Protein AF-A0A349X2A4-F1 (afdb_monomer_lite)

Secondary structure (DSSP, 8-state):
-----------------S-SSTTS-S----PPPSSS--THHHHHHHHHHHHHHHHHHHHHHHHHTS--HHHHHH-S-HHHHHHHHHHHHHHHHHHHHHHHHHHHTTPPPPHHHHHHHHHHHHHHHHHHHHHHH-TTTT-TTSHHHHHHHHHHHHHHHHHHHHHHHHHHHHHH--

Sequence (174 aa):
MMFAGQAQTNQHYTKKSTTMEATNLYLQYTPASLSEISLSWLLVTAAGVMLFSLFEAWLATLIIYGKVSFLRKIFRVPHNLIRSHVDYLIMTVLLCVSYFLCLHLAIEIPKWLIVTLCFGVIYNPFGFFIKAINPDAGSAETVFGRVMVCLSFVPTTVGFGYVMVAVLAKLLNA

Structure (mmCIF, N/CA/C/O backbone):
data_AF-A0A349X2A4-F1
#
_entry.id   AF-A0A349X2A4-F1
#
loop_
_atom_site.group_PDB
_atom_site.id
_atom_site.type_symbol
_atom_site.label_atom_id
_atom_site.label_alt_id
_atom_site.label_comp_id
_atom_site.label_asym_id
_atom_site.label_entity_id
_atom_site.label_seq_id
_atom_site.pdbx_PDB_ins_code
_atom_site.Cartn_x
_atom_site.Cartn_y
_atom_site.Cartn_z
_atom_site.occupancy
_atom_site.B_iso_or_equiv
_atom_site.auth_seq_id
_atom_site.auth_comp_id
_atom_site.auth_asym_id
_atom_site.auth_atom_id
_atom_site.pdbx_PDB_model_num
ATOM 1 N N . MET A 1 1 ? -21.689 40.759 78.200 1.00 36.25 1 MET A N 1
ATOM 2 C CA . MET A 1 1 ? -20.939 41.645 77.282 1.00 36.25 1 MET A CA 1
ATOM 3 C C . MET A 1 1 ? -19.728 40.856 76.797 1.00 36.25 1 MET A C 1
ATOM 5 O O . MET A 1 1 ? -18.999 40.375 77.644 1.00 36.25 1 MET A O 1
ATOM 9 N N . MET A 1 2 ? -19.692 40.433 75.523 1.00 29.56 2 MET A N 1
ATOM 10 C CA . MET A 1 2 ? -19.011 41.172 74.432 1.00 29.56 2 MET A CA 1
ATOM 11 C C . MET A 1 2 ? -17.479 41.183 74.665 1.00 29.56 2 MET A C 1
ATOM 13 O O . MET A 1 2 ? -17.064 41.710 75.682 1.00 29.56 2 MET A O 1
ATOM 17 N N . PHE A 1 3 ? -16.571 40.632 73.849 1.00 34.06 3 PHE A N 1
ATOM 18 C CA . PHE A 1 3 ? -16.582 40.212 72.442 1.00 34.06 3 PHE A CA 1
ATOM 19 C C . PHE A 1 3 ? -15.503 39.140 72.177 1.00 34.06 3 PHE A C 1
ATOM 21 O O . PHE A 1 3 ? -14.390 39.229 72.687 1.00 34.06 3 PHE A O 1
ATOM 28 N N . ALA A 1 4 ? -15.835 38.180 71.309 1.00 34.88 4 ALA A N 1
ATOM 29 C CA . ALA A 1 4 ? -14.887 37.420 70.498 1.00 34.88 4 ALA A CA 1
ATOM 30 C C . ALA A 1 4 ? -14.455 38.263 69.281 1.00 34.88 4 ALA A C 1
ATOM 32 O O . ALA A 1 4 ? -15.253 39.049 68.772 1.00 34.88 4 ALA A O 1
ATOM 33 N N . GLY A 1 5 ? -13.230 38.075 68.783 1.00 33.12 5 GLY A N 1
ATOM 34 C CA . GLY A 1 5 ? -12.758 38.735 67.563 1.00 33.12 5 GLY A CA 1
ATOM 35 C C . GLY A 1 5 ? -11.377 38.248 67.144 1.00 33.12 5 GLY A C 1
ATOM 36 O O . GLY A 1 5 ? -10.375 38.888 67.439 1.00 33.12 5 GLY A O 1
ATOM 37 N N . GLN A 1 6 ? -11.347 37.075 66.510 1.00 34.28 6 GLN A N 1
ATOM 38 C CA . GLN A 1 6 ? -10.170 36.436 65.924 1.00 34.28 6 GLN A CA 1
ATOM 39 C C . GLN A 1 6 ? -9.646 37.190 64.692 1.00 34.28 6 GLN A C 1
ATOM 41 O O . GLN A 1 6 ? -10.371 37.924 64.024 1.00 34.28 6 GLN A O 1
ATOM 46 N N . ALA A 1 7 ? -8.361 36.961 64.423 1.00 36.00 7 ALA A N 1
ATOM 47 C CA . ALA A 1 7 ? -7.547 37.567 63.384 1.00 36.00 7 ALA A CA 1
ATOM 48 C C . ALA A 1 7 ? -8.155 37.491 61.973 1.00 36.00 7 ALA A C 1
ATOM 50 O O . ALA A 1 7 ? -8.736 36.485 61.566 1.00 36.00 7 ALA A O 1
ATOM 51 N N . GLN A 1 8 ? -7.931 38.565 61.215 1.00 33.44 8 GLN A N 1
ATOM 52 C CA . GLN A 1 8 ? -8.222 38.696 59.793 1.00 33.44 8 GLN A CA 1
ATOM 53 C C . GLN A 1 8 ? -7.554 37.571 58.987 1.00 33.44 8 GLN A C 1
ATOM 55 O O . GLN A 1 8 ? -6.335 37.529 58.829 1.00 33.44 8 GLN A O 1
ATOM 60 N N . THR A 1 9 ? -8.363 36.667 58.441 1.00 32.84 9 THR A N 1
ATOM 61 C CA . THR A 1 9 ? -7.946 35.714 57.410 1.00 32.84 9 THR A CA 1
ATOM 62 C C . THR A 1 9 ? -7.908 36.411 56.054 1.00 32.84 9 THR A C 1
ATOM 64 O O . THR A 1 9 ? -8.943 36.836 55.538 1.00 32.84 9 THR A O 1
ATOM 67 N N . ASN A 1 10 ? -6.712 36.500 55.470 1.00 34.28 10 ASN A N 1
ATOM 68 C CA . ASN A 1 10 ? -6.500 36.915 54.088 1.00 34.28 10 ASN A CA 1
ATOM 69 C C . ASN A 1 10 ? -7.278 35.999 53.130 1.00 34.28 10 ASN A C 1
ATOM 71 O O . ASN A 1 10 ? -7.015 34.799 53.039 1.00 34.28 10 ASN A O 1
ATOM 75 N N . GLN A 1 11 ? -8.227 36.582 52.399 1.00 33.44 11 GLN A N 1
ATOM 76 C CA . GLN A 1 11 ? -8.902 35.948 51.273 1.00 33.44 11 GLN A CA 1
ATOM 77 C C . GLN A 1 11 ? -7.909 35.745 50.122 1.00 33.44 11 GLN A C 1
ATOM 79 O O . GLN A 1 11 ? -7.678 36.648 49.322 1.00 33.44 11 GLN A O 1
ATOM 84 N N . HIS A 1 12 ? -7.364 34.537 49.983 1.00 32.19 12 HIS A N 1
ATOM 85 C CA . HIS A 1 12 ? -6.877 34.078 48.687 1.00 32.19 12 HIS A CA 1
ATOM 86 C C . HIS A 1 12 ? -8.066 33.532 47.895 1.00 32.19 12 HIS A C 1
ATOM 88 O O . HIS A 1 12 ? -8.500 32.396 48.083 1.00 32.19 12 HIS A O 1
ATOM 94 N N . TYR A 1 13 ? -8.595 34.370 47.000 1.00 33.56 13 TYR A N 1
ATOM 95 C CA . TYR A 1 13 ? -9.463 33.948 45.906 1.00 33.56 13 TYR A CA 1
ATOM 96 C C . TYR A 1 13 ? -8.751 32.844 45.114 1.00 33.56 13 TYR A C 1
ATOM 98 O O . TYR A 1 13 ? -7.861 33.106 44.303 1.00 33.56 13 TYR A O 1
ATOM 106 N N . THR A 1 14 ? -9.138 31.590 45.340 1.00 32.88 14 THR A N 1
ATOM 107 C CA . THR A 1 14 ? -8.787 30.490 44.445 1.00 32.88 14 THR A CA 1
ATOM 108 C C . THR A 1 14 ? -9.625 30.660 43.189 1.00 32.88 14 THR A C 1
ATOM 110 O O . THR A 1 14 ? -10.779 30.247 43.102 1.00 32.88 14 THR A O 1
ATOM 113 N N . LYS A 1 15 ? -9.025 31.310 42.191 1.00 37.72 15 LYS A N 1
ATOM 114 C CA . LYS A 1 15 ? -9.477 31.253 40.806 1.00 37.72 15 LYS A CA 1
ATOM 115 C C . LYS A 1 15 ? -9.401 29.780 40.389 1.00 37.72 15 LYS A C 1
ATOM 117 O O . LYS A 1 15 ? -8.351 29.308 39.961 1.00 37.72 15 LYS A O 1
ATOM 122 N N . LYS A 1 16 ? -10.497 29.033 40.555 1.00 45.28 16 LYS A N 1
ATOM 123 C CA . LYS A 1 16 ? -10.678 27.694 39.979 1.00 45.28 16 LYS A CA 1
ATOM 124 C C . LYS A 1 16 ? -10.868 27.888 38.471 1.00 45.28 16 LYS A C 1
ATOM 126 O O . LYS A 1 16 ? -11.968 27.826 37.941 1.00 45.28 16 LYS A O 1
ATOM 131 N N . SER A 1 17 ? -9.780 28.282 37.815 1.00 38.88 17 SER A N 1
ATOM 132 C CA . SER A 1 17 ? -9.704 28.543 36.387 1.00 38.88 17 SER A CA 1
ATOM 133 C C . SER A 1 17 ? -9.599 27.201 35.689 1.00 38.88 17 SER A C 1
ATOM 135 O O . SER A 1 17 ? -8.515 26.647 35.599 1.00 38.88 17 SER A O 1
ATOM 137 N N . THR A 1 18 ? -10.745 26.667 35.288 1.00 48.00 18 THR A N 1
ATOM 138 C CA . THR A 1 18 ? -11.029 26.032 33.993 1.00 48.00 18 THR A CA 1
ATOM 139 C C . THR A 1 18 ? -9.815 25.755 33.083 1.00 48.00 18 THR A C 1
ATOM 141 O O . THR A 1 18 ? -9.692 26.322 32.004 1.00 48.00 18 THR A O 1
ATOM 144 N N . THR A 1 19 ? -8.892 24.894 33.508 1.00 41.00 19 THR A N 1
ATOM 145 C CA . THR A 1 19 ? -7.767 24.408 32.684 1.00 41.00 19 THR A CA 1
ATOM 146 C C . THR A 1 19 ? -7.667 22.883 32.667 1.00 41.00 19 THR A C 1
ATOM 148 O O . THR A 1 19 ? -6.723 22.345 32.103 1.00 41.00 19 THR A O 1
ATOM 151 N N . MET A 1 20 ? -8.646 22.165 33.233 1.00 44.94 20 MET A N 1
ATOM 152 C CA . MET A 1 20 ? -8.630 20.695 33.319 1.00 44.94 20 MET A CA 1
ATOM 153 C C . MET A 1 20 ? -9.400 19.960 32.209 1.00 44.94 20 MET A C 1
ATOM 155 O O . MET A 1 20 ? -9.530 18.744 32.282 1.00 44.94 20 MET A O 1
ATOM 159 N N . GLU A 1 21 ? -9.876 20.644 31.164 1.00 45.34 21 GLU A N 1
ATOM 160 C CA . GLU A 1 21 ? -10.599 19.983 30.057 1.00 45.34 21 GLU A CA 1
ATOM 161 C C . GLU A 1 21 ? -9.870 20.035 28.707 1.00 45.34 21 GLU A C 1
ATOM 163 O O . GLU A 1 21 ? -10.146 19.226 27.828 1.00 45.34 21 GLU A O 1
ATOM 168 N N . ALA A 1 22 ? -8.860 20.897 28.545 1.00 42.19 22 ALA A N 1
ATOM 169 C CA . ALA A 1 22 ? -8.105 20.994 27.290 1.00 42.19 22 ALA A CA 1
ATOM 170 C C . ALA A 1 22 ? -6.994 19.928 27.149 1.00 42.19 22 ALA A C 1
ATOM 172 O O . ALA A 1 22 ? -6.342 19.844 26.112 1.00 42.19 22 ALA A O 1
ATOM 173 N N . THR A 1 23 ? -6.757 19.113 28.184 1.00 44.22 23 THR A N 1
ATOM 174 C CA . THR A 1 23 ? -5.596 18.206 28.273 1.00 44.22 23 THR A CA 1
ATOM 175 C C . THR A 1 23 ? -5.915 16.745 27.931 1.00 44.22 23 THR A C 1
ATOM 177 O O . THR A 1 23 ? -5.005 15.932 27.867 1.00 44.22 23 THR A O 1
ATOM 180 N N . ASN A 1 24 ? -7.172 16.390 27.643 1.00 46.88 24 ASN A N 1
ATOM 181 C CA . ASN A 1 24 ? -7.553 15.009 27.2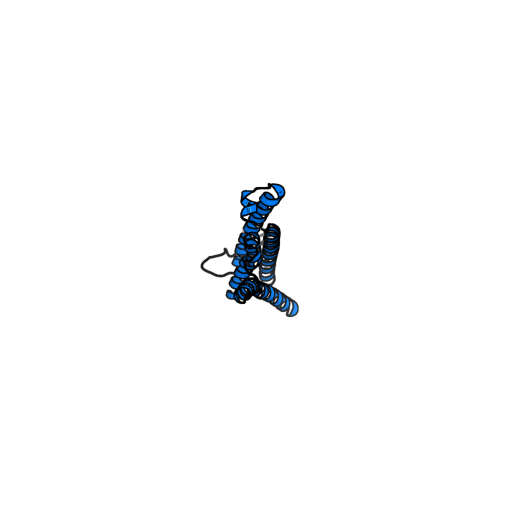86 1.00 46.88 24 ASN A CA 1
ATOM 182 C C . ASN A 1 24 ? -7.869 14.805 25.794 1.00 46.88 24 ASN A C 1
ATOM 184 O O . ASN A 1 24 ? -8.238 13.710 25.386 1.00 46.88 24 ASN A O 1
ATOM 188 N N . LEU A 1 25 ? -7.686 15.838 24.966 1.00 44.03 25 LEU A N 1
ATOM 189 C CA . LEU A 1 25 ? -7.789 15.756 23.502 1.00 44.03 25 LEU A CA 1
ATOM 190 C C . LEU A 1 25 ? -6.434 15.517 22.818 1.00 44.03 25 LEU A C 1
ATOM 192 O O . LEU A 1 25 ? -6.339 15.544 21.592 1.00 44.03 25 LEU A O 1
ATOM 196 N N . TYR A 1 26 ? -5.382 15.241 23.593 1.00 47.28 26 TYR A N 1
ATOM 197 C CA . TYR A 1 26 ? -4.197 14.604 23.040 1.00 47.28 26 TYR A CA 1
ATOM 198 C C . TYR A 1 26 ? -4.570 13.158 22.735 1.00 47.28 26 TYR A C 1
ATOM 200 O O . TYR A 1 26 ? -4.670 12.334 23.640 1.00 47.28 26 TYR A O 1
ATOM 208 N N . LEU A 1 27 ? -4.805 12.885 21.449 1.00 58.06 27 LEU A N 1
ATOM 209 C CA . LEU A 1 27 ? -4.592 11.589 20.811 1.00 58.06 27 LEU A CA 1
ATOM 210 C C . LEU A 1 27 ? -3.600 10.767 21.642 1.00 58.06 27 LEU A C 1
ATOM 212 O O . LEU A 1 27 ? -2.404 11.060 21.609 1.00 58.06 27 LEU A O 1
ATOM 216 N N . GLN A 1 28 ? -4.079 9.791 22.421 1.00 55.78 28 GLN A N 1
ATOM 217 C CA . GLN A 1 28 ? -3.194 8.852 23.100 1.00 55.78 28 GLN A CA 1
ATOM 218 C C . GLN A 1 28 ? -2.470 8.066 22.009 1.00 55.78 28 GLN A C 1
ATOM 220 O O . GLN A 1 28 ? -2.971 7.086 21.467 1.00 55.78 28 GLN A O 1
ATOM 225 N N . TYR A 1 29 ? -1.304 8.573 21.622 1.00 61.62 29 TYR A N 1
ATOM 226 C CA . TYR A 1 29 ? -0.436 7.950 20.649 1.00 61.62 29 TYR A CA 1
ATOM 227 C C . TYR A 1 29 ? 0.101 6.665 21.269 1.00 61.62 29 TYR A C 1
ATOM 229 O O . TYR A 1 29 ? 0.912 6.698 22.194 1.00 61.62 29 TYR A O 1
ATOM 237 N N . THR A 1 30 ? -0.368 5.524 20.771 1.00 66.81 30 THR A N 1
ATOM 238 C CA . THR A 1 30 ? 0.233 4.236 21.101 1.00 66.81 30 THR A CA 1
ATOM 239 C C . THR A 1 30 ? 1.374 3.988 20.115 1.00 66.81 30 THR A C 1
ATOM 241 O O . THR A 1 30 ? 1.102 3.819 18.917 1.00 66.81 30 THR A O 1
ATOM 244 N N . PRO A 1 31 ? 2.644 3.981 20.565 1.00 73.56 31 PRO A N 1
ATOM 245 C CA . PRO A 1 31 ? 3.756 3.662 19.684 1.00 73.56 31 PRO A CA 1
ATOM 246 C C . PRO A 1 31 ? 3.535 2.283 19.065 1.00 73.56 31 PRO A C 1
ATOM 248 O O . PRO A 1 31 ? 3.062 1.356 19.725 1.00 73.56 31 PRO A O 1
ATOM 251 N N . ALA A 1 32 ? 3.849 2.150 17.777 1.00 75.94 32 ALA A N 1
ATOM 252 C CA . ALA A 1 32 ? 3.772 0.856 17.122 1.00 75.94 32 ALA A CA 1
ATOM 253 C C . ALA A 1 32 ? 4.792 -0.093 17.766 1.00 75.94 32 ALA A C 1
ATOM 255 O O . ALA A 1 32 ? 5.986 0.203 17.801 1.00 75.94 32 ALA A O 1
ATOM 256 N N . SER A 1 33 ? 4.314 -1.230 18.266 1.00 79.75 33 SER A N 1
ATOM 257 C CA . SER A 1 33 ? 5.164 -2.337 18.692 1.00 79.75 33 SER A CA 1
ATOM 258 C C . SER A 1 33 ? 5.195 -3.405 17.605 1.00 79.75 33 SER A C 1
ATOM 260 O O . SER A 1 33 ? 4.191 -3.653 16.935 1.00 79.75 33 SER A O 1
ATOM 262 N N . LEU A 1 34 ? 6.337 -4.075 17.456 1.00 74.00 34 LEU A N 1
ATOM 263 C CA . LEU A 1 34 ? 6.448 -5.270 16.616 1.00 74.00 34 LEU A CA 1
ATOM 264 C C . LEU A 1 34 ? 5.798 -6.497 17.273 1.00 74.00 34 LEU A C 1
ATOM 266 O O . LEU A 1 34 ? 5.431 -7.436 16.573 1.00 74.00 34 LEU A O 1
ATOM 270 N N . SER A 1 35 ? 5.643 -6.495 18.601 1.00 79.50 35 SER A N 1
ATOM 271 C CA . SER A 1 35 ? 5.039 -7.605 19.348 1.00 79.50 35 SER A CA 1
ATOM 272 C C . SER A 1 35 ? 3.511 -7.590 19.323 1.00 79.50 35 SER A C 1
ATOM 274 O O . SER A 1 35 ? 2.883 -8.618 19.563 1.00 79.50 35 SER A O 1
ATOM 276 N N . GLU A 1 36 ? 2.902 -6.435 19.045 1.00 87.12 36 GLU A N 1
ATOM 277 C CA . GLU A 1 36 ? 1.459 -6.244 19.134 1.00 87.12 36 GLU A CA 1
ATOM 278 C C . GLU A 1 36 ? 0.918 -5.534 17.896 1.00 87.12 36 GLU A C 1
ATOM 280 O O . GLU A 1 36 ? 1.302 -4.411 17.571 1.00 87.12 36 GLU A O 1
ATOM 285 N N . ILE A 1 37 ? -0.023 -6.196 17.220 1.00 91.69 37 ILE A N 1
ATOM 286 C CA . ILE A 1 37 ? -0.739 -5.611 16.088 1.00 91.69 37 ILE A CA 1
ATOM 287 C C . ILE A 1 37 ? -1.707 -4.557 16.624 1.00 91.69 37 ILE A C 1
ATOM 289 O O . ILE A 1 37 ? -2.629 -4.879 17.383 1.00 91.69 37 ILE A O 1
ATOM 293 N N . SER A 1 38 ? -1.506 -3.316 16.188 1.00 92.88 38 SER A N 1
ATOM 294 C CA . SER A 1 38 ? -2.307 -2.150 16.558 1.00 92.88 38 SER A CA 1
ATOM 295 C C . SER A 1 38 ? -2.627 -1.289 15.337 1.00 92.88 38 SER A C 1
ATOM 297 O O . SER A 1 38 ? -2.034 -1.449 14.270 1.00 92.88 38 SER A O 1
ATOM 299 N N . LEU A 1 39 ? -3.553 -0.338 15.493 1.00 92.81 39 LEU A N 1
ATOM 300 C CA . LEU A 1 39 ? -3.942 0.582 14.420 1.00 92.81 39 LEU A CA 1
ATOM 301 C C . LEU A 1 39 ? -2.748 1.408 13.893 1.00 92.81 39 LEU A C 1
ATOM 303 O O . LEU A 1 39 ? -2.696 1.729 12.707 1.00 92.81 39 LEU A O 1
ATOM 307 N N . SER A 1 40 ? -1.740 1.675 14.734 1.00 93.38 40 SER A N 1
ATOM 308 C CA . SER A 1 40 ? -0.507 2.388 14.366 1.00 93.38 40 SER A CA 1
ATOM 309 C C . SER A 1 40 ? 0.300 1.691 13.260 1.00 93.38 40 SER A C 1
ATOM 311 O O . SER A 1 40 ? 1.075 2.354 12.570 1.00 93.38 40 SER A O 1
ATOM 313 N N . TRP A 1 41 ? 0.095 0.388 13.024 1.00 95.69 41 TRP A N 1
ATOM 314 C CA . TRP A 1 41 ? 0.696 -0.324 11.887 1.00 95.69 41 TRP A CA 1
ATOM 315 C C . TRP A 1 41 ? 0.291 0.279 10.537 1.00 95.69 41 TRP A C 1
ATOM 317 O O . TRP A 1 41 ? 1.096 0.264 9.603 1.00 95.69 41 TRP A O 1
ATOM 327 N N . LEU A 1 42 ? -0.910 0.864 10.435 1.00 96.31 42 LEU A N 1
ATOM 328 C CA . LEU A 1 42 ? -1.343 1.564 9.224 1.00 96.31 42 LEU A CA 1
ATOM 329 C C . LEU A 1 42 ? -0.446 2.777 8.944 1.00 96.31 42 LEU A C 1
ATOM 331 O O . LEU A 1 42 ? -0.014 2.956 7.811 1.00 96.31 42 LEU A O 1
ATOM 335 N N . LEU A 1 43 ? -0.093 3.563 9.969 1.00 96.44 43 LEU A N 1
ATOM 336 C CA . LEU A 1 43 ? 0.794 4.723 9.812 1.00 96.44 43 LEU A CA 1
ATOM 337 C C . LEU A 1 43 ? 2.243 4.321 9.539 1.00 96.44 43 LEU A C 1
ATOM 339 O O . LEU A 1 43 ? 2.893 4.938 8.697 1.00 96.44 43 LEU A O 1
ATOM 343 N N . VAL A 1 44 ? 2.746 3.277 10.206 1.00 96.38 44 VAL A N 1
ATOM 344 C CA . VAL A 1 44 ? 4.090 2.740 9.925 1.00 96.38 44 VAL A CA 1
ATOM 345 C C . VAL A 1 44 ? 4.176 2.263 8.477 1.00 96.38 44 VAL A C 1
ATOM 347 O O . VAL A 1 44 ? 5.131 2.588 7.773 1.00 96.38 44 VAL A O 1
ATOM 350 N N . THR A 1 45 ? 3.151 1.548 8.011 1.00 97.44 45 THR A N 1
ATOM 351 C CA . THR A 1 45 ? 3.082 1.084 6.622 1.00 97.44 45 THR A CA 1
ATOM 352 C C . THR A 1 45 ? 2.983 2.264 5.662 1.00 97.44 45 THR A C 1
ATOM 354 O O . THR A 1 45 ? 3.737 2.295 4.697 1.00 97.44 45 THR A O 1
ATOM 357 N N . ALA A 1 46 ? 2.134 3.259 5.950 1.00 98.12 46 ALA A N 1
ATOM 358 C CA . ALA A 1 46 ? 1.993 4.471 5.141 1.00 98.12 46 ALA A CA 1
ATOM 359 C C . ALA A 1 46 ? 3.330 5.213 4.996 1.00 98.12 46 ALA A C 1
ATOM 361 O O . ALA A 1 46 ? 3.729 5.553 3.887 1.00 98.12 46 ALA A O 1
ATOM 362 N N . ALA A 1 47 ? 4.064 5.401 6.096 1.00 98.19 47 ALA A N 1
ATOM 363 C CA . ALA A 1 47 ? 5.386 6.021 6.070 1.00 98.19 47 ALA A CA 1
ATOM 364 C C . ALA A 1 47 ? 6.380 5.204 5.227 1.00 98.19 47 ALA A C 1
ATOM 366 O O . ALA A 1 47 ? 7.101 5.767 4.404 1.00 98.19 47 ALA A O 1
ATOM 367 N N . GLY A 1 48 ? 6.391 3.878 5.391 1.00 98.19 48 GLY A N 1
ATOM 368 C CA . GLY A 1 48 ? 7.256 2.982 4.625 1.00 98.19 48 GLY A CA 1
ATOM 369 C C . GLY A 1 48 ? 6.993 3.045 3.119 1.00 98.19 48 GLY A C 1
ATOM 370 O O . GLY A 1 48 ? 7.920 3.261 2.336 1.00 98.19 48 GLY A O 1
ATOM 371 N N . VAL A 1 49 ? 5.731 2.911 2.705 1.00 98.19 49 VAL A N 1
ATOM 372 C CA . VAL A 1 49 ? 5.372 2.949 1.279 1.00 98.19 49 VAL A CA 1
ATOM 373 C C . VAL A 1 49 ? 5.516 4.350 0.677 1.00 98.19 49 VAL A C 1
ATOM 375 O O . VAL A 1 49 ? 5.881 4.467 -0.489 1.00 98.19 49 VAL A O 1
ATOM 378 N N . MET A 1 50 ? 5.342 5.415 1.467 1.00 98.38 50 MET A N 1
ATOM 379 C CA . MET A 1 50 ? 5.639 6.787 1.043 1.00 98.38 50 MET A CA 1
ATOM 380 C C . MET A 1 50 ? 7.128 6.975 0.742 1.00 98.38 50 MET A C 1
ATOM 382 O O . MET A 1 50 ? 7.489 7.536 -0.292 1.00 98.38 50 MET A O 1
ATOM 386 N N . LEU A 1 51 ? 8.014 6.485 1.614 1.00 98.62 51 LEU A N 1
ATOM 387 C CA . LEU A 1 51 ? 9.458 6.546 1.374 1.00 98.62 51 LEU A CA 1
ATOM 388 C C . LEU A 1 51 ? 9.846 5.767 0.114 1.00 98.62 51 LEU A C 1
ATOM 390 O O . LEU A 1 51 ? 10.648 6.250 -0.687 1.00 98.62 51 LEU A O 1
ATOM 394 N N . PHE A 1 52 ? 9.243 4.595 -0.092 1.00 98.25 52 PHE A N 1
ATOM 395 C CA . PHE A 1 52 ? 9.462 3.812 -1.303 1.00 98.25 52 PHE A CA 1
ATOM 396 C C . PHE A 1 52 ? 8.947 4.536 -2.557 1.00 98.25 52 PHE A C 1
ATOM 398 O O . PHE A 1 52 ? 9.656 4.613 -3.558 1.00 98.25 52 PHE A O 1
ATOM 405 N N . SER A 1 53 ? 7.779 5.177 -2.478 1.00 98.31 53 SER A N 1
ATOM 406 C CA . SER A 1 53 ? 7.241 6.019 -3.551 1.00 98.31 53 SER A CA 1
ATOM 407 C C . SER A 1 53 ? 8.189 7.171 -3.911 1.00 98.31 53 SER A C 1
ATOM 409 O O . SER A 1 53 ? 8.470 7.399 -5.089 1.00 98.31 53 SER A O 1
ATOM 411 N N . LEU A 1 54 ? 8.749 7.879 -2.926 1.00 97.94 54 LEU A N 1
ATOM 412 C CA . LEU A 1 54 ? 9.723 8.951 -3.174 1.00 97.94 54 LEU A CA 1
ATOM 413 C C . LEU A 1 54 ? 11.000 8.431 -3.841 1.00 97.94 54 LEU A C 1
ATOM 415 O O . LEU A 1 54 ? 11.558 9.089 -4.724 1.00 97.94 54 LEU A O 1
ATOM 419 N N . PHE A 1 55 ? 11.453 7.243 -3.447 1.00 97.75 55 PHE A N 1
ATOM 420 C CA . PHE A 1 55 ? 12.567 6.574 -4.105 1.00 97.75 55 PHE A CA 1
ATOM 421 C C . PHE A 1 55 ? 12.254 6.270 -5.581 1.00 97.75 55 PHE A C 1
ATOM 423 O O . PHE A 1 55 ? 13.062 6.589 -6.457 1.00 97.75 55 PHE A O 1
ATOM 430 N N . GLU A 1 56 ? 11.066 5.740 -5.886 1.00 97.12 56 GLU A N 1
ATOM 431 C CA . GLU A 1 56 ? 10.630 5.499 -7.267 1.00 97.12 56 GLU A CA 1
ATOM 432 C C . GLU A 1 56 ? 10.549 6.793 -8.098 1.00 97.12 56 GLU A C 1
ATOM 434 O O . GLU A 1 56 ? 10.942 6.790 -9.267 1.00 97.12 56 GLU A O 1
ATOM 439 N N . ALA A 1 57 ? 10.121 7.914 -7.504 1.00 96.50 57 ALA A N 1
ATOM 440 C CA . ALA A 1 57 ? 10.097 9.218 -8.177 1.00 96.50 57 ALA A CA 1
ATOM 441 C C . ALA A 1 57 ? 11.497 9.670 -8.618 1.00 96.50 57 ALA A C 1
ATOM 443 O O . ALA A 1 57 ? 11.691 10.140 -9.748 1.00 96.50 57 ALA A O 1
ATOM 444 N N . TRP A 1 58 ? 12.496 9.490 -7.750 1.00 97.19 58 TRP A N 1
ATOM 445 C CA . TRP A 1 58 ? 13.888 9.784 -8.084 1.00 97.19 58 TRP A CA 1
ATOM 446 C C . TRP A 1 58 ? 14.426 8.847 -9.162 1.00 97.19 58 TRP A C 1
ATOM 448 O O . TRP A 1 58 ? 15.060 9.317 -10.110 1.00 97.19 58 TRP A O 1
ATOM 458 N N . LEU A 1 59 ? 14.123 7.547 -9.085 1.00 95.62 59 LEU A N 1
ATOM 459 C CA . LEU A 1 59 ? 14.490 6.601 -10.140 1.00 95.62 59 LEU A CA 1
ATOM 460 C C . LEU A 1 59 ? 13.893 7.006 -11.493 1.00 95.62 59 LEU A C 1
ATOM 462 O O . LEU A 1 59 ? 14.623 7.088 -12.484 1.00 95.62 59 LEU A O 1
ATOM 466 N N . ALA A 1 60 ? 12.596 7.314 -11.541 1.00 94.12 60 ALA A N 1
ATOM 467 C CA . ALA A 1 60 ? 11.924 7.761 -12.759 1.00 94.12 60 ALA A CA 1
ATOM 468 C C . ALA A 1 60 ? 12.566 9.041 -13.318 1.00 94.12 60 ALA A C 1
ATOM 470 O O . ALA A 1 60 ? 12.825 9.130 -14.522 1.00 94.12 60 ALA A O 1
ATOM 471 N N . THR A 1 61 ? 12.905 9.993 -12.445 1.00 94.56 61 THR A N 1
ATOM 472 C CA . THR A 1 61 ? 13.579 11.243 -12.824 1.00 94.56 61 THR A CA 1
ATOM 473 C C . THR A 1 61 ? 14.949 10.985 -13.451 1.00 94.56 61 THR A C 1
ATOM 475 O O . THR A 1 61 ? 15.254 11.518 -14.522 1.00 94.56 61 THR A O 1
ATOM 478 N N . LEU A 1 62 ? 15.764 10.123 -12.841 1.00 95.88 62 LEU A N 1
ATOM 479 C CA . LEU A 1 62 ? 17.085 9.761 -13.364 1.00 95.88 62 LEU A CA 1
ATOM 480 C C . LEU A 1 62 ? 17.003 9.010 -14.701 1.00 95.88 62 LEU A C 1
ATOM 482 O O . LEU A 1 62 ? 17.868 9.184 -15.561 1.00 95.88 62 LEU A O 1
ATOM 486 N N . ILE A 1 63 ? 15.963 8.200 -14.905 1.00 93.44 63 ILE A N 1
ATOM 487 C CA . ILE A 1 63 ? 15.754 7.469 -16.161 1.00 93.44 63 ILE A CA 1
ATOM 488 C C . ILE A 1 63 ? 15.299 8.413 -17.282 1.00 93.44 63 ILE A C 1
ATOM 490 O O . ILE A 1 63 ? 15.845 8.358 -18.386 1.00 93.44 63 ILE A O 1
ATOM 494 N N . ILE A 1 64 ? 14.299 9.258 -17.018 1.00 91.44 64 ILE A N 1
ATOM 495 C CA . ILE A 1 64 ? 13.629 10.075 -18.042 1.00 91.44 64 ILE A CA 1
ATOM 496 C C . ILE A 1 64 ? 14.418 11.350 -18.337 1.00 91.44 64 ILE A C 1
ATOM 498 O O . ILE A 1 64 ? 14.743 11.622 -19.494 1.00 91.44 64 ILE A O 1
ATOM 502 N N . TYR A 1 65 ? 14.752 12.114 -17.296 1.00 91.69 65 TYR A N 1
ATOM 503 C CA . TYR A 1 65 ? 15.435 13.403 -17.427 1.00 91.69 65 TYR A CA 1
ATOM 504 C C . TYR A 1 65 ? 16.951 13.248 -17.337 1.00 91.69 65 TYR A C 1
ATOM 506 O O . TYR A 1 65 ? 17.672 13.796 -18.168 1.00 91.69 65 TYR A O 1
ATOM 514 N N . GLY A 1 66 ? 17.435 12.447 -16.381 1.00 91.19 66 GLY A N 1
ATOM 515 C CA . GLY A 1 66 ? 18.867 12.175 -16.211 1.00 91.19 66 GLY A CA 1
ATOM 516 C C . GLY A 1 66 ? 19.472 11.293 -17.310 1.00 91.19 66 GLY A C 1
ATOM 517 O O . GLY A 1 66 ? 20.693 11.235 -17.440 1.00 91.19 66 GLY A O 1
ATOM 518 N N . LYS A 1 67 ? 18.634 10.612 -18.109 1.00 90.94 67 LYS A N 1
ATOM 519 C CA . LYS A 1 67 ? 19.025 9.712 -19.212 1.00 90.94 67 LYS A CA 1
ATOM 520 C C . LYS A 1 67 ? 20.099 8.684 -18.813 1.00 90.94 67 LYS A C 1
ATOM 522 O O . LYS A 1 67 ? 20.929 8.291 -19.635 1.00 90.94 67 LYS A O 1
ATOM 527 N N . VAL A 1 68 ? 20.076 8.214 -17.563 1.00 93.25 68 VAL A N 1
ATOM 528 C CA . VAL A 1 68 ? 21.064 7.258 -17.040 1.00 93.25 68 VAL A CA 1
ATOM 529 C C . VAL A 1 68 ? 20.893 5.897 -17.725 1.00 93.25 68 VAL A C 1
ATOM 531 O O . VAL A 1 68 ? 19.935 5.160 -17.480 1.00 93.25 68 VAL A O 1
ATOM 534 N N . SER A 1 69 ? 21.849 5.539 -18.585 1.00 88.50 69 SER A N 1
ATOM 535 C CA . SER A 1 69 ? 21.777 4.350 -19.448 1.00 88.50 69 SER A CA 1
ATOM 536 C C . SER A 1 69 ? 21.743 3.027 -18.675 1.00 88.50 69 SER A C 1
ATOM 538 O O . SER A 1 69 ? 21.087 2.083 -19.111 1.00 88.50 69 SER A O 1
ATOM 540 N N . PHE A 1 70 ? 22.399 2.960 -17.513 1.00 93.69 70 PHE A N 1
ATOM 541 C CA . PHE A 1 70 ? 22.377 1.793 -16.629 1.00 93.69 70 PHE A CA 1
ATOM 542 C C . PHE A 1 70 ? 20.968 1.502 -16.093 1.00 93.69 70 PHE A C 1
ATOM 544 O O . PHE A 1 70 ? 20.468 0.389 -16.246 1.00 93.69 70 PHE A O 1
ATOM 551 N N . LEU A 1 71 ? 20.286 2.517 -15.550 1.00 91.00 71 LEU A N 1
ATOM 552 C CA . LEU A 1 71 ? 18.932 2.363 -15.014 1.00 91.00 71 LEU A CA 1
ATOM 553 C C . LEU A 1 71 ? 17.925 2.007 -16.108 1.00 91.00 71 LEU A C 1
ATOM 555 O O . LEU A 1 71 ? 17.036 1.197 -15.873 1.00 91.00 71 LEU A O 1
ATOM 559 N N . ARG A 1 72 ? 18.104 2.529 -17.327 1.00 89.12 72 ARG A N 1
ATOM 560 C CA . ARG A 1 72 ? 17.250 2.190 -18.477 1.00 89.12 72 ARG A CA 1
ATOM 561 C C . ARG A 1 72 ? 17.358 0.723 -18.912 1.00 89.12 72 ARG A C 1
ATOM 563 O O . ARG A 1 72 ? 16.421 0.196 -19.502 1.00 89.12 72 ARG A O 1
ATOM 570 N N . LYS A 1 73 ? 18.486 0.054 -18.635 1.00 91.94 73 LYS A N 1
ATOM 571 C CA . LYS A 1 73 ? 18.646 -1.391 -18.889 1.00 91.94 73 LYS A CA 1
ATOM 572 C C . LYS A 1 73 ? 17.902 -2.241 -17.859 1.00 91.94 73 LYS A C 1
ATOM 574 O O . LYS A 1 73 ? 17.402 -3.306 -18.214 1.00 91.94 73 LYS A O 1
ATOM 579 N N . ILE A 1 74 ? 17.845 -1.774 -16.610 1.00 94.00 74 ILE A N 1
ATOM 580 C CA . ILE A 1 74 ? 17.125 -2.438 -15.516 1.00 94.00 74 ILE A CA 1
ATOM 581 C C . ILE A 1 74 ? 15.621 -2.212 -15.681 1.00 94.00 74 ILE A C 1
ATOM 583 O O . ILE A 1 74 ? 14.858 -3.166 -15.773 1.00 94.00 74 ILE A O 1
ATOM 587 N N . PHE A 1 75 ? 15.204 -0.952 -15.782 1.00 93.81 75 PHE A N 1
ATOM 588 C CA . PHE A 1 75 ? 13.813 -0.541 -15.937 1.00 93.81 75 PHE A CA 1
ATOM 589 C C . PHE A 1 75 ? 13.476 -0.383 -17.418 1.00 93.81 75 PHE A C 1
ATOM 591 O O . PHE A 1 75 ? 13.495 0.718 -17.975 1.00 93.81 75 PHE A O 1
ATOM 598 N N . ARG A 1 76 ? 13.172 -1.512 -18.062 1.00 91.56 76 ARG A N 1
ATOM 599 C CA . ARG A 1 76 ? 12.839 -1.583 -19.494 1.00 91.56 76 ARG A CA 1
ATOM 600 C C . ARG A 1 76 ? 11.561 -0.822 -19.833 1.00 91.56 76 ARG A C 1
ATOM 602 O O . ARG A 1 76 ? 11.405 -0.360 -20.962 1.00 91.56 76 ARG A O 1
ATOM 609 N N . VAL A 1 77 ? 10.662 -0.679 -18.857 1.00 92.69 77 VAL A N 1
ATOM 610 C CA . VAL A 1 77 ? 9.339 -0.074 -19.034 1.00 92.69 77 VAL A CA 1
ATOM 611 C C . VAL A 1 77 ? 9.091 1.016 -17.977 1.00 92.69 77 VAL A C 1
ATOM 613 O O . VAL A 1 77 ? 8.322 0.815 -17.036 1.00 92.69 77 VAL A O 1
ATOM 616 N N . PRO A 1 78 ? 9.713 2.207 -18.109 1.00 90.00 78 PRO A N 1
ATOM 617 C CA . PRO A 1 78 ? 9.672 3.247 -17.073 1.00 90.00 78 PRO A CA 1
ATOM 618 C C . PRO A 1 78 ? 8.272 3.792 -16.755 1.00 90.00 78 PRO A C 1
ATOM 620 O O . PRO A 1 78 ? 8.047 4.302 -15.664 1.00 90.00 78 PRO A O 1
ATOM 623 N N . HIS A 1 79 ? 7.303 3.673 -17.668 1.00 92.25 79 HIS A N 1
ATOM 624 C CA . HIS A 1 79 ? 5.931 4.112 -17.388 1.00 92.25 79 HIS A CA 1
ATOM 625 C C . HIS A 1 79 ? 5.255 3.274 -16.289 1.00 92.25 79 HIS A C 1
ATOM 627 O O . HIS A 1 79 ? 4.428 3.800 -15.547 1.00 92.25 79 HIS A O 1
ATOM 633 N N . ASN A 1 80 ? 5.624 1.994 -16.142 1.00 94.69 80 ASN A N 1
ATOM 634 C CA . ASN A 1 80 ? 5.132 1.151 -15.049 1.00 94.69 80 ASN A CA 1
ATOM 635 C C . ASN A 1 80 ? 5.753 1.552 -13.705 1.00 94.69 80 ASN A C 1
ATOM 637 O O . ASN A 1 80 ? 5.095 1.425 -12.680 1.00 94.69 80 ASN A O 1
ATOM 641 N N . LEU A 1 81 ? 6.968 2.114 -13.710 1.00 95.50 81 LEU A N 1
ATOM 642 C CA . LEU A 1 81 ? 7.585 2.673 -12.507 1.00 95.50 81 LEU A CA 1
ATOM 643 C C . LEU A 1 81 ? 6.818 3.912 -12.026 1.00 95.50 81 LEU A C 1
ATOM 645 O O . LEU A 1 81 ? 6.526 4.029 -10.845 1.00 95.50 81 LEU A O 1
ATOM 649 N N . ILE A 1 82 ? 6.412 4.794 -12.949 1.00 95.44 82 ILE A N 1
ATOM 650 C CA . ILE A 1 82 ? 5.547 5.941 -12.617 1.00 95.44 82 ILE 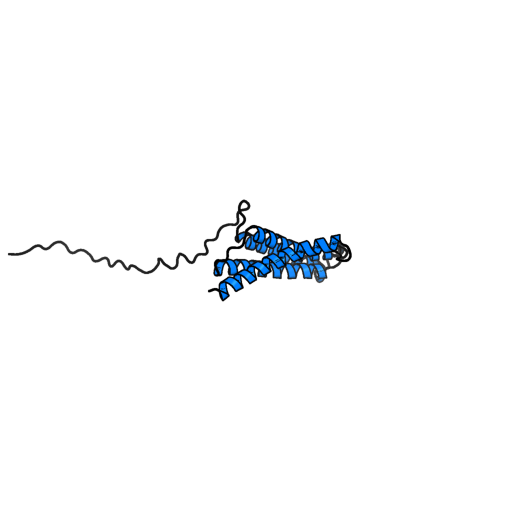A CA 1
ATOM 651 C C . ILE A 1 82 ? 4.189 5.462 -12.088 1.00 95.44 82 ILE A C 1
ATOM 653 O O . ILE A 1 82 ? 3.661 6.038 -11.140 1.00 95.44 82 ILE A O 1
ATOM 657 N N . ARG A 1 83 ? 3.619 4.401 -12.676 1.00 95.50 83 ARG A N 1
ATOM 658 C CA . ARG A 1 83 ? 2.357 3.827 -12.195 1.00 95.50 83 ARG A CA 1
ATOM 659 C C . ARG A 1 83 ? 2.488 3.289 -10.768 1.00 95.50 83 ARG A C 1
ATOM 661 O O . ARG A 1 83 ? 1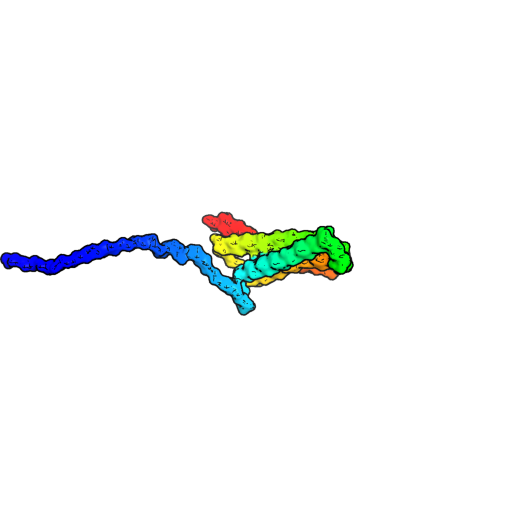.628 3.600 -9.956 1.00 95.50 83 ARG A O 1
ATOM 668 N N . SER A 1 84 ? 3.561 2.548 -10.476 1.00 97.06 84 SER A N 1
ATOM 669 C CA . SER A 1 84 ? 3.893 2.092 -9.117 1.00 97.06 84 SER A CA 1
ATOM 670 C C . SER A 1 84 ? 3.960 3.269 -8.142 1.00 97.06 84 SER A C 1
ATOM 672 O O . SER A 1 84 ? 3.278 3.269 -7.121 1.00 97.06 84 SER A O 1
ATOM 674 N N . HIS A 1 85 ? 4.673 4.331 -8.533 1.00 97.50 85 HIS A N 1
ATOM 675 C CA . HIS A 1 85 ? 4.888 5.513 -7.702 1.00 97.50 85 HIS A CA 1
ATOM 676 C C . HIS A 1 85 ? 3.573 6.180 -7.302 1.00 97.50 85 HIS A C 1
ATOM 678 O O . HIS A 1 85 ? 3.329 6.417 -6.115 1.00 97.50 85 HIS A O 1
ATOM 684 N N . VAL A 1 86 ? 2.721 6.458 -8.294 1.00 97.75 86 VAL A N 1
ATOM 685 C CA . VAL A 1 86 ? 1.413 7.090 -8.083 1.00 97.75 86 VAL A CA 1
ATOM 686 C C . VAL A 1 86 ? 0.510 6.195 -7.241 1.00 97.75 86 VAL A C 1
ATOM 688 O O . VAL A 1 86 ? -0.167 6.689 -6.341 1.00 97.75 86 VAL A O 1
ATOM 691 N N . ASP A 1 87 ? 0.517 4.888 -7.490 1.00 97.19 87 ASP A N 1
ATOM 692 C CA . ASP A 1 87 ? -0.321 3.954 -6.745 1.00 97.19 87 ASP A CA 1
ATOM 693 C C . ASP A 1 87 ? 0.134 3.854 -5.276 1.00 97.19 87 ASP A C 1
ATOM 695 O O . ASP A 1 87 ? -0.694 3.938 -4.373 1.00 97.19 87 ASP A O 1
ATOM 699 N N . TYR A 1 88 ? 1.442 3.862 -4.988 1.00 98.44 88 TYR A N 1
ATOM 700 C CA . TYR A 1 88 ? 1.937 3.986 -3.610 1.00 98.44 88 TYR A CA 1
ATOM 701 C C . TYR A 1 88 ? 1.545 5.306 -2.927 1.00 98.44 88 TYR A C 1
ATOM 703 O O . TYR A 1 88 ? 1.237 5.290 -1.731 1.00 98.44 88 TYR A O 1
ATOM 711 N N . LEU A 1 89 ? 1.510 6.439 -3.643 1.00 98.38 89 LEU A N 1
ATOM 712 C CA . LEU A 1 89 ? 0.994 7.694 -3.073 1.00 98.38 89 LEU A CA 1
ATOM 713 C C . LEU A 1 89 ? -0.482 7.558 -2.693 1.00 98.38 89 LEU A C 1
ATOM 715 O O . LEU A 1 89 ? -0.874 7.951 -1.592 1.00 98.38 89 LEU A O 1
ATOM 719 N N . ILE A 1 90 ? -1.292 6.961 -3.571 1.00 98.12 90 ILE A N 1
ATOM 720 C CA . ILE A 1 90 ? -2.713 6.717 -3.305 1.00 98.12 90 ILE A CA 1
ATOM 721 C C . ILE A 1 90 ? -2.867 5.807 -2.084 1.00 98.12 90 ILE A C 1
ATOM 723 O O . ILE A 1 90 ? -3.600 6.154 -1.159 1.00 98.12 90 ILE A O 1
ATOM 727 N N . MET A 1 91 ? -2.133 4.692 -2.021 1.00 98.06 91 MET A N 1
ATOM 728 C CA . MET A 1 91 ? -2.191 3.778 -0.877 1.00 98.06 91 MET A CA 1
ATOM 729 C C . MET A 1 91 ? -1.759 4.447 0.435 1.00 98.06 91 MET A C 1
ATOM 731 O O . MET A 1 91 ? -2.372 4.205 1.475 1.00 98.06 91 MET A O 1
ATOM 735 N N . THR A 1 92 ? -0.750 5.323 0.391 1.00 98.44 92 THR A N 1
ATOM 736 C CA . THR A 1 92 ? -0.328 6.136 1.545 1.00 98.44 92 THR A CA 1
ATOM 737 C C . THR A 1 92 ? -1.485 6.988 2.056 1.00 98.44 92 THR A C 1
ATOM 739 O O . THR A 1 92 ? -1.813 6.951 3.243 1.00 98.44 92 THR A O 1
ATOM 742 N N . VAL A 1 93 ? -2.129 7.739 1.157 1.00 98.31 93 VAL A N 1
ATOM 743 C CA . VAL A 1 93 ? -3.255 8.614 1.504 1.00 98.31 93 VAL A CA 1
ATOM 744 C C . VAL A 1 93 ? -4.415 7.795 2.061 1.00 98.31 93 VAL A C 1
ATOM 746 O O . VAL A 1 93 ? -4.953 8.146 3.110 1.00 98.31 93 VAL A O 1
ATOM 749 N N . LEU A 1 94 ? -4.767 6.681 1.417 1.00 98.12 94 LEU A N 1
ATOM 750 C CA . LEU A 1 94 ? -5.849 5.810 1.871 1.00 98.12 94 LEU A CA 1
ATOM 751 C C . LEU A 1 94 ? -5.575 5.215 3.260 1.00 98.12 94 LEU A C 1
ATOM 753 O O . LEU A 1 94 ? -6.496 5.155 4.076 1.00 98.12 94 LEU A O 1
ATOM 757 N N . LEU A 1 95 ? -4.334 4.817 3.568 1.00 98.19 95 LEU A N 1
ATOM 758 C CA . LEU A 1 95 ? -3.956 4.351 4.908 1.00 98.19 95 LEU A CA 1
ATOM 759 C C . LEU A 1 95 ? -4.080 5.455 5.957 1.00 98.19 95 LEU A C 1
ATOM 761 O O . LEU A 1 95 ? -4.677 5.222 7.008 1.00 98.19 95 LEU A O 1
ATOM 765 N N . CYS A 1 96 ? -3.558 6.650 5.672 1.00 98.00 96 CYS A N 1
ATOM 766 C CA . CYS A 1 96 ? -3.664 7.793 6.578 1.00 98.00 96 CYS A CA 1
ATOM 767 C C . CYS A 1 96 ? -5.131 8.155 6.844 1.00 98.00 96 CYS A C 1
ATOM 769 O O . CYS A 1 96 ? -5.535 8.281 7.998 1.00 98.00 96 CYS A O 1
ATOM 771 N N . VAL A 1 97 ? -5.947 8.259 5.792 1.00 97.94 97 VAL A N 1
ATOM 772 C CA . VAL A 1 97 ? -7.386 8.539 5.907 1.00 97.94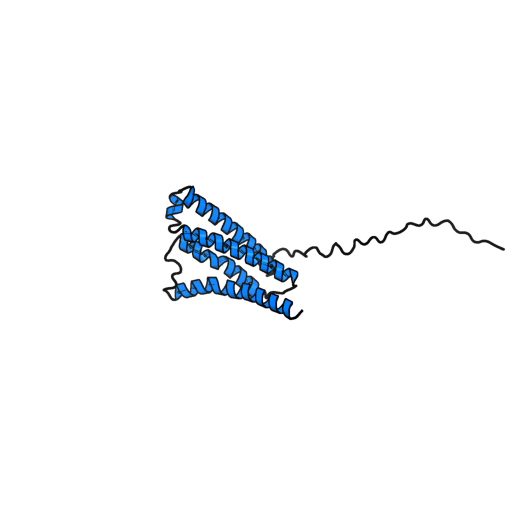 97 VAL A CA 1
ATOM 773 C C . VAL A 1 97 ? -8.089 7.447 6.711 1.00 97.94 97 VAL A C 1
ATOM 775 O O . VAL A 1 97 ? -8.834 7.765 7.632 1.00 97.94 97 VAL A O 1
ATOM 778 N N . SER A 1 98 ? -7.815 6.172 6.428 1.00 97.75 98 SER A N 1
ATOM 779 C CA . SER A 1 98 ? -8.402 5.045 7.168 1.00 97.75 98 SER A CA 1
ATOM 780 C C . SER A 1 98 ? -8.037 5.086 8.651 1.00 97.75 98 SER A C 1
ATOM 782 O O . SER A 1 98 ? -8.912 4.942 9.500 1.00 97.75 98 SER A O 1
ATOM 784 N N . TYR A 1 99 ? -6.766 5.346 8.972 1.00 96.69 99 TYR A N 1
ATOM 785 C CA . TYR A 1 99 ? -6.299 5.503 10.348 1.00 96.69 99 TYR A CA 1
ATOM 786 C C . TYR A 1 99 ? -7.058 6.623 11.072 1.00 96.69 99 TYR A C 1
ATOM 788 O O . TYR A 1 99 ? -7.617 6.397 12.146 1.00 96.69 99 TYR A O 1
ATOM 796 N N . PHE A 1 100 ? -7.114 7.819 10.477 1.00 96.12 100 PHE A N 1
ATOM 797 C CA . PHE A 1 100 ? -7.753 8.972 11.110 1.00 96.12 100 PHE A CA 1
ATOM 798 C C . PHE A 1 100 ? -9.271 8.824 11.213 1.00 96.12 100 PHE A C 1
ATOM 800 O O . PHE A 1 100 ? -9.834 9.238 12.222 1.00 96.12 100 PHE A O 1
ATOM 807 N N . LEU A 1 101 ? -9.934 8.201 10.236 1.00 96.69 101 LEU A N 1
ATOM 808 C CA . LEU A 1 101 ? -11.363 7.889 10.318 1.00 96.69 101 LEU A CA 1
ATOM 809 C C . LEU A 1 101 ? -11.652 6.894 11.439 1.00 96.69 101 LEU A C 1
ATOM 811 O O . LEU A 1 101 ? -12.561 7.126 12.237 1.00 96.69 101 LEU A O 1
ATOM 815 N N . CYS A 1 102 ? -10.868 5.817 11.534 1.00 95.69 102 CYS A N 1
ATOM 816 C CA . CYS A 1 102 ? -11.041 4.838 12.600 1.00 95.69 102 CYS A CA 1
ATOM 817 C C . CYS A 1 102 ? -10.820 5.449 13.975 1.00 95.69 102 CYS A C 1
ATOM 819 O O . CYS A 1 102 ? -11.580 5.175 14.899 1.00 95.69 102 CYS A O 1
ATOM 821 N N . LEU A 1 103 ? -9.828 6.323 14.096 1.00 93.38 103 LEU A N 1
ATOM 822 C CA . LEU A 1 103 ? -9.585 7.033 15.334 1.00 93.38 103 LEU A CA 1
ATOM 823 C C . LEU A 1 103 ? -10.725 8.011 15.661 1.00 93.38 103 LEU A C 1
ATOM 825 O O . LEU A 1 103 ? -11.241 7.994 16.774 1.00 93.38 103 LEU A O 1
ATOM 829 N N . HIS A 1 104 ? -11.135 8.845 14.702 1.00 93.19 104 HIS A N 1
ATOM 830 C CA . HIS A 1 104 ? -12.149 9.884 14.902 1.00 93.19 104 HIS A CA 1
ATOM 831 C C . HIS A 1 104 ? -13.517 9.304 15.279 1.00 93.19 104 HIS A C 1
ATOM 833 O O . HIS A 1 104 ? -14.218 9.861 16.120 1.00 93.19 104 HIS A O 1
ATOM 839 N N . LEU A 1 105 ? -13.879 8.171 14.678 1.00 94.50 105 LEU A N 1
ATOM 840 C CA . LEU A 1 105 ? -15.161 7.500 14.890 1.00 94.50 105 LEU A CA 1
ATOM 841 C C . LEU A 1 105 ? -15.098 6.379 15.940 1.00 94.50 105 LEU A C 1
ATOM 843 O O . LEU A 1 105 ? -16.094 5.675 16.134 1.00 94.50 105 LEU A O 1
ATOM 847 N N . ALA A 1 106 ? -13.949 6.200 16.604 1.00 93.38 106 ALA A N 1
ATOM 848 C CA . ALA A 1 106 ? -13.688 5.107 17.543 1.00 93.38 106 ALA A CA 1
ATOM 849 C C . ALA A 1 106 ? -14.089 3.729 16.966 1.00 93.38 106 ALA A C 1
ATOM 851 O O . ALA A 1 106 ? -14.833 2.962 17.582 1.00 93.38 106 ALA A O 1
ATOM 852 N N . ILE A 1 107 ? -13.649 3.449 15.735 1.00 94.94 107 ILE A N 1
ATOM 853 C CA . ILE A 1 107 ? -13.858 2.174 15.040 1.00 94.94 107 ILE A CA 1
ATOM 854 C C . ILE A 1 107 ? -12.683 1.251 15.348 1.00 94.94 107 ILE A C 1
ATOM 856 O O . ILE A 1 107 ? -11.534 1.551 15.021 1.00 94.94 107 ILE A O 1
ATOM 860 N N . GLU A 1 108 ? -12.990 0.083 15.900 1.00 94.38 108 GLU A N 1
ATOM 861 C CA . GLU A 1 108 ? -12.013 -0.976 16.123 1.00 94.38 108 GLU A CA 1
ATOM 862 C C . GLU A 1 108 ? -11.947 -1.907 14.907 1.00 94.38 108 GLU A C 1
ATOM 864 O O . GLU A 1 108 ? -12.936 -2.527 14.509 1.00 94.38 108 GLU A O 1
ATOM 869 N N . ILE A 1 109 ? -10.761 -2.012 14.301 1.00 94.56 109 ILE A N 1
ATOM 870 C CA . ILE A 1 109 ? -10.510 -2.947 13.201 1.00 94.56 109 ILE A CA 1
ATOM 871 C C . ILE A 1 109 ? -9.949 -4.258 13.776 1.00 94.56 109 ILE A C 1
ATOM 873 O O . ILE A 1 109 ? -8.983 -4.221 14.544 1.00 94.56 109 ILE A O 1
ATOM 877 N N . PRO A 1 110 ? -10.463 -5.431 13.362 1.00 96.19 110 PRO A N 1
ATOM 878 C CA . PRO A 1 110 ? -9.856 -6.714 13.697 1.00 96.19 110 PRO A CA 1
ATOM 879 C C . PRO A 1 110 ? -8.376 -6.789 13.288 1.00 96.19 110 PRO A C 1
ATOM 881 O O . PRO A 1 110 ? -8.003 -6.426 12.173 1.00 96.19 110 PRO A O 1
ATOM 884 N N . LYS A 1 111 ? -7.518 -7.337 14.157 1.00 95.31 111 LYS A N 1
ATOM 885 C CA . LYS A 1 111 ? -6.056 -7.392 13.935 1.00 95.31 111 LYS A CA 1
ATOM 886 C C . LYS A 1 111 ? -5.657 -8.052 12.608 1.00 95.31 111 LYS A C 1
ATOM 888 O O . LYS A 1 111 ? -4.747 -7.581 11.935 1.00 95.31 111 LYS A O 1
ATOM 893 N N . TRP A 1 112 ? -6.355 -9.112 12.200 1.00 95.25 112 TRP A N 1
ATOM 894 C CA . TRP A 1 112 ? -6.079 -9.801 10.935 1.00 95.25 112 TRP A CA 1
ATOM 895 C C . TRP A 1 112 ? -6.345 -8.914 9.706 1.00 95.25 112 TRP A C 1
ATOM 897 O O . TRP A 1 112 ? -5.624 -9.018 8.713 1.00 95.25 112 TRP A O 1
ATOM 907 N N . LEU A 1 113 ? -7.330 -8.008 9.778 1.00 96.50 113 LEU A N 1
ATOM 908 C CA . LEU A 1 113 ? -7.631 -7.043 8.716 1.00 96.50 113 LEU A CA 1
ATOM 909 C C . LEU A 1 113 ? -6.544 -5.981 8.608 1.00 96.50 113 LEU A C 1
ATOM 911 O O . LEU A 1 113 ? -6.180 -5.622 7.495 1.00 96.50 113 LEU A O 1
ATOM 915 N N . ILE A 1 114 ? -5.984 -5.534 9.736 1.00 96.69 114 ILE A N 1
ATOM 916 C CA . ILE A 1 114 ? -4.843 -4.606 9.748 1.00 96.69 114 ILE A CA 1
ATOM 917 C C . ILE A 1 114 ? -3.664 -5.232 8.996 1.00 96.69 114 ILE A C 1
ATOM 919 O O . ILE A 1 114 ? -3.139 -4.628 8.066 1.00 96.69 114 ILE A O 1
ATOM 923 N N . VAL A 1 115 ? -3.297 -6.473 9.334 1.00 95.88 115 VAL A N 1
ATOM 924 C CA . VAL A 1 115 ? -2.197 -7.190 8.662 1.00 95.88 115 VAL A CA 1
ATOM 925 C C . VAL A 1 115 ? -2.481 -7.383 7.171 1.00 95.88 115 VAL A C 1
ATOM 927 O O . VAL A 1 115 ? -1.618 -7.112 6.338 1.00 95.88 115 VAL A O 1
ATOM 930 N N . THR A 1 116 ? -3.698 -7.810 6.829 1.00 95.19 116 THR A N 1
ATOM 931 C CA . THR A 1 116 ? -4.126 -8.029 5.437 1.00 95.19 116 THR A CA 1
ATOM 932 C C . THR A 1 116 ? -4.073 -6.732 4.627 1.00 95.19 116 THR A C 1
ATOM 934 O O . THR A 1 116 ? -3.572 -6.722 3.503 1.00 95.19 116 THR A O 1
ATOM 937 N N . LEU A 1 117 ? -4.529 -5.622 5.207 1.00 96.62 117 LEU A N 1
ATOM 938 C CA . LEU A 1 117 ? -4.497 -4.308 4.577 1.00 96.62 117 LEU A CA 1
ATOM 939 C C . LEU A 1 117 ? -3.059 -3.817 4.369 1.00 96.62 117 LEU A C 1
ATOM 941 O O . LEU A 1 117 ? -2.721 -3.394 3.265 1.00 96.62 117 LEU A O 1
ATOM 945 N N . CYS A 1 118 ? -2.199 -3.926 5.388 1.00 96.88 118 CYS A N 1
ATOM 946 C CA . CYS A 1 118 ? -0.781 -3.578 5.280 1.00 96.88 118 CYS A CA 1
ATOM 947 C C . CYS A 1 118 ? -0.083 -4.388 4.179 1.00 96.88 118 CYS A C 1
ATOM 949 O O . CYS A 1 118 ? 0.630 -3.819 3.353 1.00 96.88 118 CYS A O 1
ATOM 951 N N . PHE A 1 119 ? -0.334 -5.700 4.128 1.00 96.06 119 PHE A N 1
ATOM 952 C CA . PHE A 1 119 ? 0.169 -6.565 3.063 1.00 96.06 119 PHE A CA 1
ATOM 953 C C . PHE A 1 119 ? -0.309 -6.077 1.690 1.00 96.06 119 PHE A C 1
ATOM 955 O O . PHE A 1 119 ? 0.505 -5.829 0.803 1.00 96.06 119 PHE A O 1
ATOM 962 N N . GLY A 1 120 ? -1.615 -5.866 1.524 1.00 95.75 120 GLY A N 1
ATOM 963 C CA . GLY A 1 120 ? -2.176 -5.395 0.262 1.00 95.75 120 GLY A CA 1
ATOM 964 C C . GLY A 1 120 ? -1.550 -4.086 -0.212 1.00 95.75 120 GLY A C 1
ATOM 965 O O . GLY A 1 120 ? -1.151 -3.982 -1.367 1.00 95.75 120 GLY A O 1
ATOM 966 N N . VAL A 1 121 ? -1.432 -3.096 0.673 1.00 97.44 121 VAL A N 1
ATOM 967 C CA . VAL A 1 121 ? -0.894 -1.769 0.334 1.00 97.44 121 VAL A CA 1
ATOM 968 C C . VAL A 1 121 ? 0.556 -1.844 -0.141 1.00 97.44 121 VAL A C 1
ATOM 970 O O . VAL A 1 121 ? 0.947 -1.097 -1.034 1.00 97.44 121 VAL A O 1
ATOM 973 N N . ILE A 1 122 ? 1.349 -2.762 0.410 1.00 97.12 122 ILE A N 1
ATOM 974 C CA . ILE A 1 122 ? 2.725 -2.975 -0.042 1.00 97.12 122 ILE A CA 1
ATOM 975 C C . ILE A 1 122 ? 2.736 -3.655 -1.412 1.00 97.12 122 ILE A C 1
ATOM 977 O O . ILE A 1 122 ? 3.401 -3.171 -2.326 1.00 97.12 122 ILE A O 1
ATOM 981 N N . TYR A 1 123 ? 2.022 -4.774 -1.558 1.00 94.69 123 TYR A N 1
ATOM 982 C CA . TYR A 1 123 ? 2.160 -5.650 -2.723 1.00 94.69 123 TYR A CA 1
ATOM 983 C C . TYR A 1 123 ? 1.348 -5.213 -3.944 1.00 94.69 123 TYR A C 1
ATOM 985 O O . TYR A 1 123 ? 1.709 -5.590 -5.059 1.00 94.69 123 TYR A O 1
ATOM 993 N N . ASN A 1 124 ? 0.282 -4.428 -3.768 1.00 94.56 124 ASN A N 1
ATOM 994 C CA . ASN A 1 124 ? -0.559 -3.988 -4.878 1.00 94.56 124 ASN A CA 1
ATOM 995 C C . ASN A 1 124 ? 0.221 -3.092 -5.864 1.00 94.56 124 ASN A C 1
ATOM 997 O O . ASN A 1 124 ? 0.431 -3.528 -7.003 1.00 94.56 124 ASN A O 1
ATOM 1001 N N . PRO A 1 125 ? 0.813 -1.958 -5.442 1.00 95.50 125 PRO A N 1
ATOM 1002 C CA . PRO A 1 125 ? 1.631 -1.147 -6.342 1.00 95.50 125 PRO A CA 1
ATOM 1003 C C . PRO A 1 125 ? 2.926 -1.859 -6.765 1.00 95.50 125 PRO A C 1
ATOM 1005 O O . PRO A 1 125 ? 3.385 -1.693 -7.896 1.00 95.50 125 PRO A O 1
ATOM 1008 N N . PHE A 1 126 ? 3.479 -2.730 -5.903 1.00 95.00 126 PHE A N 1
ATOM 1009 C CA . PHE A 1 126 ? 4.726 -3.459 -6.171 1.00 95.00 126 PHE A CA 1
ATOM 1010 C C . PHE A 1 126 ? 4.673 -4.289 -7.458 1.00 95.00 126 PHE A C 1
ATOM 1012 O O . PHE A 1 126 ? 5.682 -4.443 -8.150 1.00 95.00 126 PHE A O 1
ATOM 1019 N N . GLY A 1 127 ? 3.494 -4.798 -7.830 1.00 92.19 127 GLY A N 1
ATOM 1020 C CA . GLY A 1 127 ? 3.309 -5.487 -9.106 1.00 92.19 127 GLY A CA 1
ATOM 1021 C C . GLY A 1 127 ? 3.711 -4.620 -10.308 1.00 92.19 127 GLY A C 1
ATOM 1022 O O . GLY A 1 127 ? 4.311 -5.126 -11.260 1.00 92.19 127 GLY A O 1
ATOM 1023 N N . PHE A 1 128 ? 3.453 -3.310 -10.259 1.00 93.69 128 PHE A N 1
ATOM 1024 C CA . PHE A 1 128 ? 3.875 -2.371 -11.299 1.00 93.69 128 PHE A CA 1
ATOM 1025 C C . PHE A 1 128 ? 5.375 -2.087 -11.258 1.00 93.69 128 PHE A C 1
ATOM 1027 O O . PHE A 1 128 ? 5.993 -2.029 -12.323 1.00 93.69 128 PHE A O 1
ATOM 1034 N N . PHE A 1 129 ? 5.979 -1.996 -10.070 1.00 95.69 129 PHE A N 1
ATOM 1035 C CA . PHE A 1 129 ? 7.434 -1.899 -9.933 1.00 95.69 129 PHE A CA 1
ATOM 1036 C C . PHE A 1 129 ? 8.133 -3.084 -10.613 1.00 95.69 129 PHE A C 1
ATOM 1038 O O . PHE A 1 129 ? 9.016 -2.901 -11.454 1.00 95.69 129 PHE A O 1
ATOM 1045 N N . ILE A 1 130 ? 7.677 -4.310 -10.334 1.00 93.81 130 ILE A N 1
ATOM 1046 C CA . ILE A 1 130 ? 8.216 -5.519 -10.967 1.00 93.81 130 ILE A CA 1
ATOM 1047 C C . ILE A 1 130 ? 7.987 -5.497 -12.483 1.00 93.81 130 ILE A C 1
ATOM 1049 O O . ILE A 1 130 ? 8.915 -5.789 -13.238 1.00 93.81 130 ILE A O 1
ATOM 1053 N N . LYS A 1 131 ? 6.807 -5.068 -12.950 1.00 91.75 131 LYS A N 1
ATOM 1054 C CA . LYS A 1 131 ? 6.520 -4.897 -14.387 1.00 91.75 131 LYS A CA 1
ATOM 1055 C C . LYS A 1 131 ? 7.347 -3.807 -15.068 1.00 91.75 131 LYS A C 1
ATOM 1057 O O . LYS A 1 131 ? 7.479 -3.820 -16.292 1.00 91.75 131 LYS A O 1
ATOM 1062 N N . ALA A 1 132 ? 7.902 -2.855 -14.322 1.00 93.88 132 ALA A N 1
ATOM 1063 C CA . ALA A 1 132 ? 8.823 -1.865 -14.871 1.00 93.88 132 ALA A CA 1
ATOM 1064 C C . ALA A 1 132 ? 10.189 -2.478 -15.215 1.00 93.88 132 ALA A C 1
ATOM 1066 O O . ALA A 1 132 ? 10.850 -2.021 -16.153 1.00 93.88 132 ALA A O 1
ATOM 1067 N N . ILE A 1 133 ? 10.585 -3.524 -14.482 1.00 94.88 133 ILE A N 1
ATOM 1068 C CA . ILE A 1 133 ? 11.828 -4.280 -14.678 1.00 94.88 133 ILE A CA 1
ATOM 1069 C C . ILE A 1 133 ? 11.614 -5.397 -15.707 1.00 94.88 133 ILE A C 1
ATOM 1071 O O . ILE A 1 133 ? 12.330 -5.484 -16.708 1.00 94.88 133 ILE A O 1
ATOM 1075 N N . ASN A 1 134 ? 10.603 -6.234 -15.474 1.00 91.56 134 ASN A N 1
ATOM 1076 C CA . ASN A 1 134 ? 10.231 -7.356 -16.323 1.00 91.56 134 ASN A CA 1
ATOM 1077 C C . ASN A 1 134 ? 8.763 -7.223 -16.777 1.00 91.56 134 ASN A C 1
ATOM 1079 O O . ASN A 1 134 ? 7.870 -7.593 -16.014 1.00 91.56 134 ASN A O 1
ATOM 1083 N N . PRO A 1 135 ? 8.494 -6.725 -17.999 1.00 86.00 135 PRO A N 1
ATOM 1084 C CA . PRO A 1 135 ? 7.127 -6.530 -18.489 1.00 86.00 135 PRO A CA 1
ATOM 1085 C C . PRO A 1 135 ? 6.272 -7.802 -18.526 1.00 86.00 135 PRO A C 1
ATOM 1087 O O . PRO A 1 135 ? 5.053 -7.706 -18.392 1.00 86.00 135 PRO A O 1
ATOM 1090 N N . ASP A 1 136 ? 6.898 -8.974 -18.641 1.00 83.50 136 ASP A N 1
ATOM 1091 C CA . ASP A 1 136 ? 6.201 -10.263 -18.717 1.00 83.50 136 ASP A CA 1
ATOM 1092 C C . ASP A 1 136 ? 5.835 -10.821 -17.328 1.00 83.50 136 ASP A C 1
ATOM 1094 O O . ASP A 1 136 ? 5.141 -11.833 -17.205 1.00 83.50 136 ASP A O 1
ATOM 1098 N N . ALA A 1 137 ? 6.288 -10.173 -16.249 1.00 80.50 137 ALA A N 1
ATOM 1099 C CA . ALA A 1 137 ? 5.990 -10.599 -14.890 1.00 80.50 137 ALA A CA 1
ATOM 1100 C C . ALA A 1 137 ? 4.506 -10.397 -14.545 1.00 80.50 137 ALA A C 1
ATOM 1102 O O . ALA A 1 137 ? 3.922 -9.342 -14.795 1.00 80.50 137 ALA A O 1
ATOM 1103 N N . GLY A 1 138 ? 3.891 -11.401 -13.912 1.00 66.00 138 GLY A N 1
ATOM 1104 C CA . GLY A 1 138 ? 2.497 -11.312 -13.465 1.00 66.00 138 GLY A CA 1
ATOM 1105 C C . GLY A 1 138 ? 1.505 -11.125 -14.618 1.00 66.00 138 GLY A C 1
ATOM 1106 O O . GLY A 1 138 ? 0.549 -10.349 -14.494 1.00 66.00 138 GLY A O 1
ATOM 1107 N N . SER A 1 139 ? 1.740 -11.787 -15.756 1.00 70.94 139 SER A N 1
ATOM 1108 C CA . SER A 1 139 ? 0.750 -11.874 -16.829 1.00 70.94 139 SER A CA 1
ATOM 1109 C C . SER A 1 139 ? -0.458 -12.692 -16.347 1.00 70.94 139 SER A C 1
ATOM 1111 O O . SER A 1 139 ? -0.339 -13.850 -15.945 1.00 70.94 139 SER A O 1
ATOM 1113 N N . ALA A 1 140 ? -1.652 -12.093 -16.384 1.00 70.06 140 ALA A N 1
ATOM 1114 C CA . ALA A 1 140 ? -2.909 -12.754 -16.000 1.00 70.06 140 ALA A CA 1
ATOM 1115 C C . ALA A 1 140 ? -3.344 -13.851 -16.996 1.00 70.06 140 ALA A C 1
ATOM 1117 O O . ALA A 1 140 ? -4.393 -14.476 -16.853 1.00 70.06 140 ALA A O 1
ATOM 1118 N N . GLU A 1 141 ? -2.532 -14.098 -18.017 1.00 77.56 141 GLU A N 1
ATOM 1119 C CA . GLU A 1 141 ? -2.750 -15.143 -19.008 1.00 77.56 141 GLU A CA 1
ATOM 1120 C C . GLU A 1 141 ? -2.557 -16.530 -18.378 1.00 77.56 141 GLU A C 1
ATOM 1122 O O . GLU A 1 141 ? -3.330 -17.456 -18.635 1.00 77.56 141 GLU A O 1
ATOM 1127 N N . THR A 1 142 ? -1.616 -16.652 -17.436 1.00 83.19 142 THR A N 1
ATOM 1128 C CA . THR A 1 142 ? -1.380 -17.894 -16.689 1.00 83.19 142 THR A CA 1
ATOM 1129 C C . THR A 1 142 ? -2.223 -17.962 -15.413 1.00 83.19 142 THR A C 1
ATOM 1131 O O . THR A 1 142 ? -2.540 -16.944 -14.795 1.00 83.19 142 THR A O 1
ATOM 1134 N N . VAL A 1 143 ? -2.580 -19.176 -14.979 1.00 85.06 143 VAL A N 1
ATOM 1135 C CA . VAL A 1 143 ? -3.310 -19.393 -13.713 1.00 85.06 143 VAL A CA 1
ATOM 1136 C C . VAL A 1 143 ? -2.503 -18.862 -12.525 1.00 85.06 143 VAL A C 1
ATOM 1138 O O . VAL A 1 143 ? -3.048 -18.167 -11.672 1.0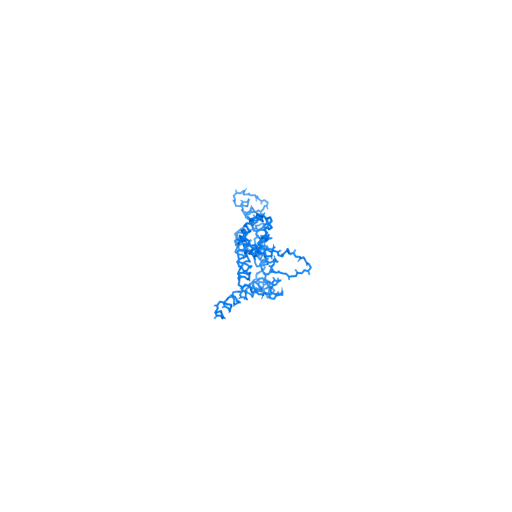0 85.06 143 VAL A O 1
ATOM 1141 N N . PHE A 1 144 ? -1.192 -19.114 -12.508 1.00 83.50 144 PHE A N 1
ATOM 1142 C CA . PHE A 1 144 ? -0.294 -18.596 -11.478 1.00 83.50 144 PHE A CA 1
ATOM 1143 C C . PHE A 1 144 ? -0.260 -17.061 -11.464 1.00 83.50 144 PHE A C 1
ATOM 1145 O O . PHE A 1 144 ? -0.401 -16.449 -10.407 1.00 83.50 144 PHE A O 1
ATOM 1152 N N . GLY A 1 145 ? -0.156 -16.423 -12.633 1.00 82.19 145 GLY A N 1
ATOM 1153 C CA . GLY A 1 145 ? -0.182 -14.966 -12.735 1.00 82.19 145 GLY A CA 1
ATOM 1154 C C . GLY A 1 145 ? -1.502 -14.355 -12.260 1.00 82.19 145 GLY A C 1
ATOM 1155 O O . GLY A 1 145 ? -1.477 -13.350 -11.552 1.00 82.19 145 GLY A O 1
ATOM 1156 N N . ARG A 1 146 ? -2.649 -14.990 -12.546 1.00 85.62 146 ARG A N 1
ATOM 1157 C CA . ARG A 1 146 ? -3.952 -14.571 -11.990 1.00 85.62 146 ARG A CA 1
ATOM 1158 C C . ARG A 1 146 ? -3.976 -14.636 -10.473 1.00 85.62 146 ARG A C 1
ATOM 1160 O O . ARG A 1 146 ? -4.410 -13.677 -9.845 1.00 85.62 146 ARG A O 1
ATOM 1167 N N . VAL A 1 147 ? -3.480 -15.727 -9.890 1.00 87.00 147 VAL A N 1
ATOM 1168 C CA . VAL A 1 147 ? -3.399 -15.874 -8.430 1.00 87.00 147 VAL A CA 1
ATOM 1169 C C . VAL A 1 147 ? -2.543 -14.763 -7.828 1.00 87.00 147 VAL A C 1
ATOM 1171 O O . VAL A 1 147 ? -2.983 -14.118 -6.882 1.00 87.00 147 VAL A O 1
ATOM 1174 N N . MET A 1 148 ? -1.376 -14.471 -8.406 1.00 84.25 148 MET A N 1
ATOM 1175 C CA . MET A 1 148 ? -0.501 -13.401 -7.913 1.00 84.25 148 MET A CA 1
ATOM 1176 C C . MET A 1 148 ? -1.159 -12.016 -7.983 1.00 84.25 148 MET A C 1
ATOM 1178 O O . MET A 1 148 ? -1.039 -11.241 -7.038 1.00 84.25 148 MET A O 1
ATOM 1182 N N . VAL A 1 149 ? -1.899 -11.720 -9.058 1.00 84.88 149 VAL A N 1
ATOM 1183 C CA . VAL A 1 149 ? -2.684 -10.477 -9.173 1.00 84.88 149 VAL A CA 1
ATOM 1184 C C . VAL A 1 149 ? -3.804 -10.444 -8.129 1.00 84.88 149 VAL A C 1
ATOM 1186 O O . VAL A 1 149 ? -3.986 -9.447 -7.439 1.00 84.88 149 VAL A O 1
ATOM 1189 N N . CYS A 1 150 ? -4.546 -11.534 -7.936 1.00 88.94 150 CYS A N 1
ATOM 1190 C CA . CYS A 1 150 ? -5.583 -11.579 -6.905 1.00 88.94 150 CYS A CA 1
ATOM 1191 C C . CYS A 1 150 ? -5.002 -11.384 -5.498 1.00 88.94 150 CYS A C 1
ATOM 1193 O O . CYS A 1 150 ? -5.571 -10.635 -4.708 1.00 88.94 150 CYS A O 1
ATOM 1195 N N . LEU A 1 151 ? -3.857 -12.000 -5.197 1.00 87.19 151 LEU A N 1
ATOM 1196 C CA . LEU A 1 151 ? -3.169 -11.838 -3.916 1.00 87.19 151 LEU A CA 1
ATOM 1197 C C . LEU A 1 151 ? -2.681 -10.405 -3.679 1.00 87.19 151 LEU A C 1
ATOM 1199 O O . LEU A 1 151 ? -2.536 -10.019 -2.524 1.00 87.19 15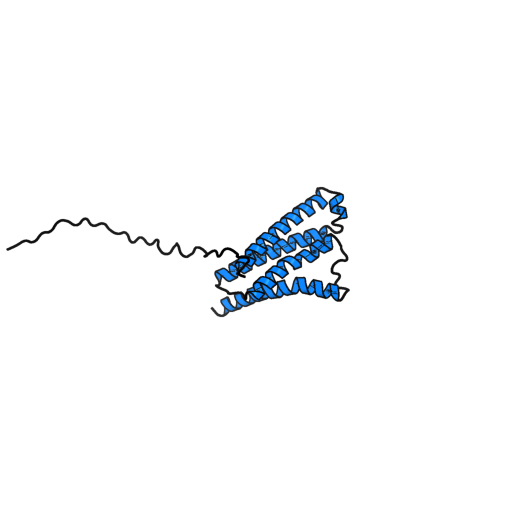1 LEU A O 1
ATOM 1203 N N . SER A 1 152 ? -2.460 -9.606 -4.724 1.00 82.56 152 SER A N 1
ATOM 1204 C CA . SER A 1 152 ? -2.101 -8.196 -4.567 1.00 82.56 152 SER A CA 1
ATOM 1205 C C . SER A 1 152 ? -3.339 -7.307 -4.366 1.00 82.56 152 SER A C 1
ATOM 1207 O O . SER A 1 152 ? -3.364 -6.483 -3.454 1.00 82.56 152 SER A O 1
ATOM 1209 N N . PHE A 1 153 ? -4.403 -7.505 -5.151 1.00 89.69 153 PHE A N 1
ATOM 1210 C CA . PHE A 1 153 ? -5.594 -6.644 -5.118 1.00 89.69 153 PHE A CA 1
ATOM 1211 C C . PHE A 1 153 ? -6.578 -6.979 -3.991 1.00 89.69 153 PHE A C 1
ATOM 1213 O O . PHE A 1 153 ? -7.028 -6.076 -3.281 1.00 89.69 153 PHE A O 1
ATOM 1220 N N . VAL A 1 154 ? -6.907 -8.259 -3.792 1.00 94.56 154 VAL A N 1
ATOM 1221 C CA . VAL A 1 154 ? -7.962 -8.682 -2.851 1.00 94.56 154 VAL A CA 1
ATOM 1222 C C . VAL A 1 154 ? -7.702 -8.173 -1.428 1.00 94.56 154 VAL A C 1
ATOM 1224 O O . VAL A 1 154 ? -8.631 -7.610 -0.846 1.00 94.56 154 VAL A O 1
ATOM 1227 N N . PRO A 1 155 ? -6.478 -8.260 -0.869 1.00 95.25 155 PRO A N 1
ATOM 1228 C CA . PRO A 1 155 ? -6.211 -7.742 0.470 1.00 95.25 155 PRO A CA 1
ATOM 1229 C C . PRO A 1 155 ? -6.479 -6.238 0.610 1.00 95.25 155 PRO A C 1
ATOM 1231 O O . PRO A 1 155 ? -7.079 -5.819 1.599 1.00 95.25 155 PRO A O 1
ATOM 1234 N N . THR A 1 156 ? -6.114 -5.425 -0.395 1.00 94.62 156 THR A N 1
ATOM 1235 C CA . THR A 1 156 ? -6.419 -3.980 -0.380 1.00 94.62 156 THR A CA 1
ATOM 1236 C C . THR A 1 156 ? -7.913 -3.704 -0.449 1.00 94.62 156 THR A C 1
ATOM 1238 O O . THR A 1 156 ? -8.416 -2.878 0.310 1.00 94.62 156 THR A O 1
ATOM 1241 N N . THR A 1 157 ? -8.637 -4.410 -1.322 1.00 95.50 157 THR A N 1
ATOM 1242 C CA . THR A 1 157 ? -10.080 -4.212 -1.498 1.00 95.50 157 THR A CA 1
ATOM 1243 C C . THR A 1 157 ? -10.845 -4.610 -0.244 1.00 95.50 157 THR A C 1
ATOM 1245 O O . THR A 1 157 ? -11.694 -3.854 0.221 1.00 95.50 157 THR A O 1
ATOM 1248 N N . VAL A 1 158 ? -10.519 -5.767 0.334 1.00 96.19 158 VAL A N 1
ATOM 1249 C CA . VAL A 1 158 ? -11.142 -6.242 1.573 1.00 96.19 158 VAL A CA 1
ATOM 1250 C C . VAL A 1 158 ? -10.803 -5.309 2.733 1.00 96.19 158 VAL A C 1
ATOM 1252 O O . VAL A 1 158 ? -11.703 -4.919 3.472 1.00 96.19 158 VAL A O 1
ATOM 1255 N N . GLY A 1 159 ? -9.539 -4.902 2.874 1.00 96.50 159 GLY A N 1
ATOM 1256 C CA . GLY A 1 159 ? -9.102 -4.027 3.959 1.00 96.50 159 GLY A CA 1
ATOM 1257 C C . GLY A 1 159 ? -9.758 -2.644 3.912 1.00 96.50 159 GLY A C 1
ATOM 1258 O O . GLY A 1 159 ? -10.446 -2.264 4.859 1.00 96.50 159 GLY A O 1
ATOM 1259 N N . PHE A 1 160 ? -9.607 -1.901 2.810 1.00 97.50 160 PHE A N 1
ATOM 1260 C CA . PHE A 1 160 ? -10.213 -0.569 2.687 1.00 97.50 160 PHE A CA 1
ATOM 1261 C C . PHE A 1 160 ? -11.741 -0.625 2.631 1.00 97.50 160 PHE A C 1
ATOM 1263 O O . PHE A 1 160 ? -12.409 0.210 3.243 1.00 97.50 160 PHE A O 1
ATOM 1270 N N . GLY A 1 161 ? -12.301 -1.627 1.947 1.00 97.56 161 GLY A N 1
ATOM 1271 C CA . GLY A 1 161 ? -13.743 -1.843 1.884 1.00 97.56 161 GLY A CA 1
ATOM 1272 C C . GLY A 1 161 ? -14.346 -2.063 3.268 1.00 97.56 161 GLY A C 1
ATOM 1273 O O . GLY A 1 161 ? -15.335 -1.417 3.607 1.00 97.56 161 GLY A O 1
ATOM 1274 N N . TYR A 1 162 ? -13.713 -2.894 4.104 1.00 97.69 162 TYR A N 1
ATOM 1275 C CA . TYR A 1 162 ? -14.148 -3.097 5.485 1.00 97.69 162 TYR A CA 1
ATOM 1276 C C . TYR A 1 162 ? -14.156 -1.787 6.277 1.00 97.69 162 TYR A C 1
ATOM 1278 O O . TYR A 1 162 ? -15.153 -1.480 6.928 1.00 97.69 162 TYR A O 1
ATOM 1286 N N . VAL A 1 163 ? -13.076 -0.997 6.201 1.00 97.69 163 VAL A N 1
ATOM 1287 C CA . VAL A 1 163 ? -12.996 0.286 6.919 1.00 97.69 163 VAL A CA 1
ATOM 1288 C C . VAL A 1 163 ? -14.139 1.207 6.500 1.00 97.69 163 VAL A C 1
ATOM 1290 O O . VAL A 1 163 ? -14.828 1.744 7.362 1.00 97.69 163 VAL A O 1
ATOM 1293 N N . MET A 1 164 ? -14.394 1.356 5.198 1.00 98.00 164 MET A N 1
ATOM 1294 C CA . MET A 1 164 ? -15.457 2.246 4.721 1.00 98.00 164 MET A CA 1
ATOM 1295 C C . MET A 1 164 ? -16.858 1.740 5.079 1.00 98.00 164 MET A C 1
ATOM 1297 O O . MET A 1 164 ? -17.717 2.539 5.449 1.00 98.00 164 MET A O 1
ATOM 1301 N N . VAL A 1 165 ? -17.095 0.426 5.045 1.00 98.06 165 VAL A N 1
ATOM 1302 C CA . VAL A 1 165 ? -18.359 -0.155 5.524 1.00 98.06 165 VAL A CA 1
ATOM 1303 C C . VAL A 1 165 ? -18.543 0.102 7.021 1.00 98.06 165 VAL A C 1
ATOM 1305 O O . VAL A 1 165 ? -19.636 0.479 7.437 1.00 98.06 165 VAL A O 1
ATOM 1308 N N . ALA A 1 166 ? -17.488 -0.029 7.829 1.00 97.06 166 ALA A N 1
ATOM 1309 C CA . ALA A 1 166 ? -17.543 0.273 9.257 1.00 97.06 166 ALA A CA 1
ATOM 1310 C C . ALA A 1 166 ? -17.811 1.765 9.526 1.00 97.06 166 ALA A C 1
ATOM 1312 O O . ALA A 1 166 ? -18.588 2.093 10.422 1.00 97.06 166 ALA A O 1
ATOM 1313 N N . VAL A 1 167 ? -17.231 2.666 8.725 1.00 97.62 167 VAL A N 1
ATOM 1314 C CA . VAL A 1 167 ? -17.520 4.110 8.769 1.00 97.62 167 VAL A CA 1
ATOM 1315 C C . VAL A 1 167 ? -18.996 4.373 8.484 1.00 97.62 167 VAL A C 1
ATOM 1317 O O . VAL A 1 167 ? -19.656 5.046 9.274 1.00 97.62 167 VAL A O 1
ATOM 1320 N N . LEU A 1 168 ? -19.540 3.802 7.405 1.00 98.12 168 LEU A N 1
ATOM 1321 C CA . LEU A 1 168 ? -20.961 3.937 7.074 1.00 98.12 168 LEU A CA 1
ATOM 1322 C C . LEU A 1 168 ? -21.852 3.380 8.186 1.00 98.12 168 LEU A C 1
ATOM 1324 O O . LEU A 1 168 ? -22.798 4.043 8.600 1.00 98.12 168 LEU A O 1
ATOM 1328 N N . ALA A 1 169 ? -21.527 2.200 8.713 1.00 96.62 169 ALA A N 1
ATOM 1329 C CA . ALA A 1 169 ? -22.267 1.601 9.815 1.00 96.62 169 ALA A CA 1
ATOM 1330 C C . ALA A 1 169 ? -22.240 2.486 11.068 1.00 96.62 169 ALA A C 1
ATOM 1332 O O . ALA A 1 169 ? -23.252 2.590 11.754 1.00 96.62 169 ALA A O 1
ATOM 1333 N N . LYS A 1 170 ? -21.116 3.144 11.368 1.00 95.12 170 LYS A N 1
ATOM 1334 C CA . LYS A 1 170 ? -21.019 4.044 12.521 1.00 95.12 170 LYS A CA 1
ATOM 1335 C C . LYS A 1 170 ? -21.824 5.329 12.322 1.00 95.12 170 LYS A C 1
ATOM 1337 O O . LYS A 1 170 ? -22.453 5.772 13.268 1.00 95.12 170 LYS A O 1
ATOM 1342 N N . LEU A 1 171 ? -21.809 5.909 11.121 1.00 95.94 171 LEU A N 1
ATOM 1343 C CA . LEU A 1 171 ? -22.486 7.178 10.827 1.00 95.94 171 LEU A CA 1
ATOM 1344 C C . LEU A 1 171 ? -23.999 7.036 10.623 1.00 95.94 171 LEU A C 1
ATOM 1346 O O . LEU A 1 171 ? -24.731 7.968 10.927 1.00 95.94 171 LEU A O 1
ATOM 1350 N N . LEU A 1 172 ? -24.467 5.904 10.091 1.00 96.00 172 LEU A N 1
ATOM 1351 C CA . LEU A 1 172 ? -25.892 5.672 9.817 1.00 96.00 172 LEU A CA 1
ATOM 1352 C C . LEU A 1 172 ? -26.653 5.064 11.002 1.00 96.00 172 LEU A C 1
ATOM 1354 O O . LEU A 1 172 ? -27.877 5.128 11.021 1.00 96.00 172 LEU A O 1
ATOM 1358 N N . ASN A 1 173 ? -25.944 4.458 11.961 1.00 83.38 173 ASN A N 1
ATOM 1359 C CA . ASN A 1 173 ? -26.531 3.928 13.198 1.00 83.38 173 ASN A CA 1
ATOM 1360 C C . ASN A 1 173 ? -26.260 4.826 14.425 1.00 83.38 173 ASN A C 1
ATOM 1362 O O . ASN A 1 173 ? -26.495 4.383 15.550 1.00 83.38 173 ASN A O 1
ATOM 1366 N N . ALA A 1 174 ? -25.712 6.030 14.219 1.00 57.06 174 ALA A N 1
ATOM 1367 C CA . ALA A 1 174 ? -25.565 7.069 15.243 1.00 57.06 174 ALA A CA 1
ATOM 1368 C C . ALA A 1 174 ? -26.827 7.935 15.313 1.00 57.06 174 ALA A C 1
ATOM 1370 O O . ALA A 1 174 ? -27.173 8.348 16.442 1.00 57.06 174 ALA A O 1
#

Foldseek 3Di:
DDDDDDDDDDDPPPPPDDPPPVPPPPPPDDPDDPVDQDLCLLVVLLVVLLVVLVVLVVLLCCVPVVVPVVSCLQQVANVLSVQLSVLSNVLSVLSVVLSVLCVVLVNDDDSVLSVLQSQLSVLQSVQSVVCRRPVPQLDCVDPVSVVSNCSNHVSNCSSSVVSVVSSCVSVVVD

pLDDT: mean 83.8, std 20.8, range [29.56, 98.62]

Radius of gyration: 27.14 Å; chains: 1; bounding box: 49×61×97 Å